Protein AF-A0A847M3T0-F1 (afdb_monomer_lite)

Foldseek 3Di:
DVVVVVVVVVVLVVPLPFAAFDFEQDPVRDTDGQAAFADQCVVVVVVSDDPFFDWDFDPSLVVVCVVCVVVVVSNCCRHGGGGIHTDYTDDD

Structure (mmCIF, N/CA/C/O backbone):
data_AF-A0A847M3T0-F1
#
_entry.id   AF-A0A847M3T0-F1
#
loop_
_atom_site.group_PDB
_atom_site.id
_atom_site.type_symbol
_atom_site.label_atom_id
_atom_site.label_alt_id
_atom_site.label_comp_id
_atom_site.label_asym_id
_atom_site.label_entity_id
_atom_site.label_seq_id
_atom_site.pdbx_PDB_ins_code
_atom_site.Cartn_x
_atom_site.Cartn_y
_atom_site.Cartn_z
_atom_site.occupancy
_atom_site.B_iso_or_equiv
_atom_site.auth_seq_id
_at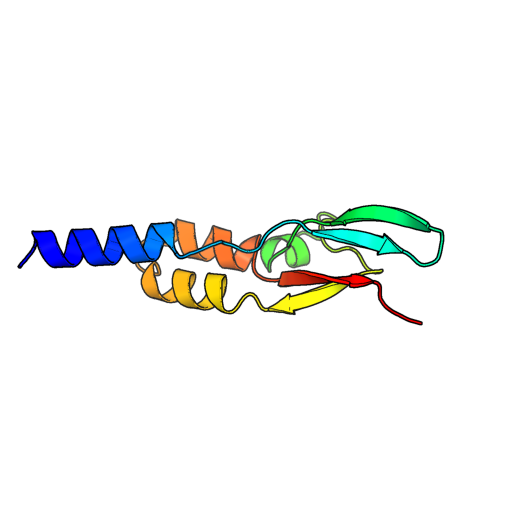om_site.auth_comp_id
_atom_site.auth_asym_id
_atom_site.auth_atom_id
_atom_site.pdbx_PDB_model_num
ATOM 1 N N . MET A 1 1 ? -10.948 -16.031 29.153 1.00 55.09 1 MET A N 1
ATOM 2 C CA . MET A 1 1 ? -11.616 -15.450 27.963 1.00 55.09 1 MET A CA 1
ATOM 3 C C . MET A 1 1 ? -10.909 -14.207 27.411 1.00 55.09 1 MET A C 1
ATOM 5 O O . MET A 1 1 ? -10.523 -14.245 26.255 1.00 55.09 1 MET A O 1
ATOM 9 N N . LYS A 1 2 ? -10.624 -13.159 28.205 1.00 66.56 2 LYS A N 1
ATOM 10 C CA . LYS A 1 2 ? -9.932 -11.933 27.724 1.00 66.56 2 LYS A CA 1
ATOM 11 C C . LYS A 1 2 ? -8.568 -12.188 27.045 1.00 66.56 2 LYS A C 1
ATOM 13 O O . LYS A 1 2 ? -8.253 -11.577 26.034 1.00 66.56 2 LYS A O 1
ATOM 18 N N . LYS A 1 3 ? -7.793 -13.147 27.570 1.00 74.06 3 LYS A N 1
ATOM 19 C CA . LYS A 1 3 ? -6.471 -13.528 27.036 1.00 74.06 3 LYS A CA 1
ATOM 20 C C . LYS A 1 3 ? -6.534 -14.188 25.649 1.00 74.06 3 LYS A C 1
ATOM 22 O O . LYS A 1 3 ? -5.606 -14.032 24.870 1.00 74.06 3 LYS A O 1
ATOM 27 N N . LEU A 1 4 ? -7.629 -14.886 25.336 1.00 80.88 4 LEU A N 1
ATOM 28 C CA . LEU A 1 4 ? -7.811 -15.555 24.044 1.00 80.88 4 LEU A CA 1
ATOM 29 C C . LEU A 1 4 ? -8.175 -14.547 22.944 1.00 80.88 4 LEU A C 1
ATOM 31 O O . LEU A 1 4 ? -7.646 -14.629 21.843 1.00 80.88 4 LEU A O 1
ATOM 35 N N . PHE A 1 5 ? -9.006 -13.551 23.269 1.00 79.12 5 PHE A N 1
ATOM 36 C CA . PHE A 1 5 ? -9.310 -12.437 22.363 1.00 79.12 5 PHE A CA 1
ATOM 37 C C . PHE A 1 5 ? -8.071 -11.601 22.032 1.00 79.12 5 PHE A C 1
ATOM 39 O O . PHE A 1 5 ? -7.846 -11.284 20.869 1.00 79.12 5 PHE A O 1
ATOM 46 N N . ALA A 1 6 ? -7.236 -11.298 23.032 1.00 80.31 6 ALA A N 1
ATOM 47 C CA . ALA A 1 6 ? -5.976 -10.589 22.808 1.00 80.31 6 ALA A CA 1
ATOM 48 C C . ALA A 1 6 ? -5.018 -11.387 21.905 1.00 80.31 6 ALA A C 1
ATOM 50 O O . ALA A 1 6 ? -4.386 -10.816 21.021 1.00 80.31 6 ALA A O 1
ATOM 51 N N . LEU A 1 7 ? -4.953 -12.711 22.086 1.00 80.06 7 LEU A N 1
ATOM 52 C CA . LEU A 1 7 ? -4.134 -13.593 21.256 1.00 80.06 7 LEU A CA 1
ATOM 53 C C . LEU A 1 7 ? -4.640 -13.651 19.805 1.00 80.06 7 LEU A C 1
ATOM 55 O O . LEU A 1 7 ? -3.841 -13.547 18.882 1.00 80.06 7 LEU A O 1
ATOM 59 N N . LEU A 1 8 ? -5.956 -13.750 19.594 1.00 77.06 8 LEU A N 1
ATOM 60 C CA . LEU A 1 8 ? -6.565 -13.716 18.258 1.00 77.06 8 LEU A CA 1
ATOM 61 C C . LEU A 1 8 ? -6.343 -12.372 17.551 1.00 77.06 8 LEU A C 1
ATOM 63 O O . LEU A 1 8 ? -6.021 -12.363 16.366 1.00 77.06 8 LEU A O 1
ATOM 67 N N . MET A 1 9 ? -6.450 -11.249 18.269 1.00 72.62 9 MET A N 1
ATOM 68 C CA . MET A 1 9 ? -6.121 -9.925 17.725 1.00 72.62 9 MET A CA 1
ATOM 69 C C . MET A 1 9 ? -4.645 -9.809 17.347 1.00 72.62 9 MET A C 1
ATOM 71 O O . MET A 1 9 ? -4.339 -9.285 16.281 1.00 72.62 9 MET A O 1
ATOM 75 N N . LEU A 1 10 ? -3.736 -10.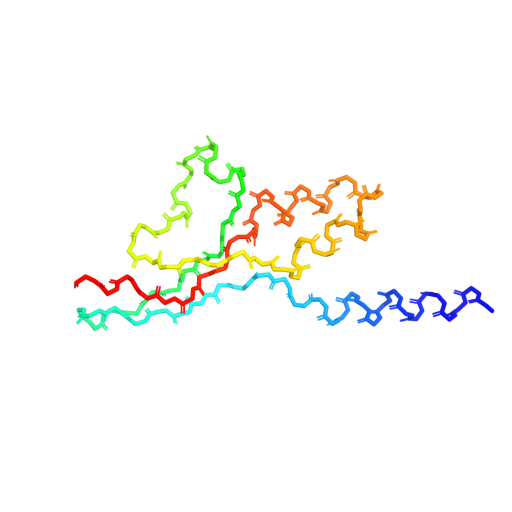322 18.181 1.00 76.62 10 LEU A N 1
ATOM 76 C CA . LEU A 1 10 ? -2.301 -10.312 17.899 1.00 76.62 10 LEU A CA 1
ATOM 77 C C . LEU A 1 10 ? -1.967 -11.154 16.660 1.00 76.62 10 LEU A C 1
ATOM 79 O O . LEU A 1 10 ? -1.201 -10.713 15.809 1.00 76.62 10 LEU A O 1
ATOM 83 N N . ILE A 1 11 ? -2.581 -12.334 16.524 1.00 73.19 11 ILE A N 1
ATOM 84 C CA . ILE A 1 11 ? -2.419 -13.206 15.352 1.00 73.19 11 ILE A CA 1
ATOM 85 C C . ILE A 1 11 ? -2.991 -12.541 14.094 1.00 73.19 11 ILE A C 1
ATOM 87 O O . ILE A 1 11 ? -2.349 -12.582 13.050 1.00 73.19 11 ILE A O 1
ATOM 91 N N . ALA A 1 12 ? -4.151 -11.882 14.183 1.00 67.56 12 ALA A N 1
ATOM 92 C CA . ALA A 1 12 ? -4.717 -11.121 13.069 1.00 67.56 12 ALA A CA 1
ATOM 93 C C . ALA A 1 12 ? -3.814 -9.946 12.652 1.00 67.56 12 ALA A C 1
ATOM 95 O O . ALA A 1 12 ? -3.633 -9.711 11.461 1.00 67.56 12 ALA A O 1
ATOM 96 N N . PHE A 1 13 ? -3.194 -9.257 13.616 1.00 67.12 13 PHE A N 1
ATOM 97 C CA . PHE A 1 13 ? -2.218 -8.194 13.358 1.00 67.12 13 PHE A CA 1
ATOM 98 C C . PHE A 1 13 ? -0.946 -8.719 12.682 1.00 67.12 13 PHE A C 1
ATOM 100 O O . PHE A 1 13 ? -0.441 -8.095 11.758 1.00 67.12 13 PHE A O 1
ATOM 107 N N . LEU A 1 14 ? -0.442 -9.875 13.122 1.00 64.06 14 LEU A N 1
ATOM 108 C CA . LEU A 1 14 ? 0.747 -10.518 12.551 1.00 64.06 14 LEU A CA 1
ATOM 109 C C . LEU A 1 14 ? 0.483 -11.112 11.158 1.00 64.06 14 LEU A C 1
ATOM 111 O O . LEU A 1 14 ? 1.389 -11.158 10.330 1.00 64.06 14 LEU A O 1
ATOM 115 N N . ALA A 1 15 ? -0.744 -11.567 10.893 1.00 60.41 15 ALA A N 1
ATOM 116 C CA . ALA A 1 15 ? -1.148 -12.136 9.607 1.00 60.41 15 ALA A CA 1
ATOM 117 C C . ALA A 1 15 ? -1.542 -11.071 8.565 1.00 60.41 15 ALA A C 1
ATOM 119 O O . ALA A 1 15 ? -1.571 -11.360 7.364 1.00 60.41 15 ALA A O 1
ATOM 120 N N . ALA A 1 16 ? -1.839 -9.842 8.995 1.00 61.88 16 ALA A N 1
ATOM 121 C CA . ALA A 1 16 ? -2.143 -8.732 8.106 1.00 61.88 16 ALA A CA 1
ATOM 122 C C . ALA A 1 16 ? -0.858 -8.153 7.494 1.00 61.88 16 ALA A C 1
ATOM 124 O O . ALA A 1 16 ? -0.328 -7.137 7.930 1.00 61.88 16 ALA A O 1
ATOM 125 N N . SER A 1 17 ? -0.353 -8.795 6.442 1.00 61.22 17 SER A N 1
ATOM 126 C CA . SER A 1 17 ? 0.552 -8.110 5.519 1.00 61.22 17 SER A CA 1
ATOM 127 C C . SER A 1 17 ? -0.245 -7.024 4.794 1.00 61.22 17 SER A C 1
ATOM 129 O O . SER A 1 17 ? -1.066 -7.360 3.936 1.00 61.22 17 SER A O 1
ATOM 131 N N . CYS A 1 18 ? -0.019 -5.757 5.151 1.00 73.25 18 CYS A N 1
ATOM 132 C CA . CYS A 1 18 ? -0.539 -4.587 4.433 1.00 73.25 18 CYS A CA 1
ATOM 133 C C . CYS A 1 18 ? -0.069 -4.592 2.969 1.00 73.25 18 CYS A C 1
ATOM 135 O O . CYS A 1 18 ? 0.901 -5.293 2.661 1.00 73.25 18 CYS A O 1
ATOM 137 N N . ALA A 1 19 ? -0.701 -3.811 2.084 1.00 80.88 19 ALA A N 1
ATOM 138 C CA . ALA A 1 19 ? -0.218 -3.656 0.711 1.00 80.88 19 ALA A CA 1
ATOM 139 C C . ALA A 1 19 ? 1.268 -3.289 0.696 1.00 80.88 19 ALA A C 1
ATOM 141 O O . ALA A 1 19 ? 1.721 -2.414 1.445 1.00 80.88 19 ALA A O 1
ATOM 142 N N . GLN A 1 20 ? 2.029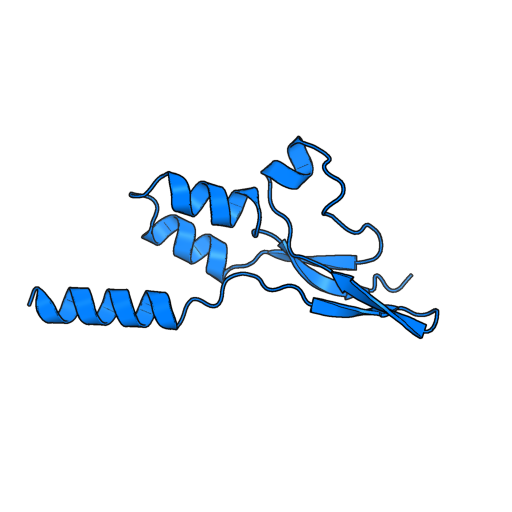 -3.978 -0.152 1.00 85.44 20 GLN A N 1
ATOM 143 C CA . GLN A 1 20 ? 3.478 -3.834 -0.191 1.00 85.44 20 GLN A CA 1
ATOM 144 C C . GLN A 1 20 ? 3.943 -3.210 -1.506 1.00 85.44 20 GLN A C 1
ATOM 146 O O . GLN A 1 20 ? 3.327 -3.414 -2.555 1.00 85.44 20 GLN A O 1
ATOM 151 N N . PRO A 1 21 ? 5.054 -2.453 -1.484 1.00 89.94 21 PRO A N 1
ATOM 152 C CA . PRO A 1 21 ? 5.739 -2.080 -2.708 1.00 89.94 21 PRO A CA 1
ATOM 153 C C . PRO A 1 21 ? 6.169 -3.327 -3.480 1.00 89.94 21 PRO A C 1
ATOM 155 O O . PRO A 1 21 ? 6.618 -4.308 -2.885 1.00 89.94 21 PRO A O 1
ATOM 158 N N . LYS A 1 22 ? 6.093 -3.270 -4.809 1.00 91.69 22 LYS A N 1
ATOM 159 C CA . LYS A 1 22 ? 6.498 -4.372 -5.684 1.00 91.69 22 LYS A CA 1
ATOM 160 C C . LYS A 1 22 ? 7.550 -3.904 -6.674 1.00 91.69 22 LYS A C 1
ATOM 162 O O . LYS A 1 22 ? 7.396 -2.861 -7.306 1.00 91.69 22 LYS A O 1
ATOM 167 N N . SER A 1 23 ? 8.611 -4.688 -6.832 1.00 93.81 23 SER A N 1
ATOM 168 C CA . SER A 1 23 ? 9.570 -4.493 -7.918 1.00 93.81 23 SER A CA 1
ATOM 169 C C . SER A 1 23 ? 8.967 -5.020 -9.218 1.00 93.81 23 SER A C 1
ATOM 171 O O . SER A 1 23 ? 8.635 -6.201 -9.324 1.00 93.81 23 SER A O 1
ATOM 173 N N . ILE A 1 24 ? 8.793 -4.129 -10.190 1.00 92.44 24 ILE A N 1
ATOM 174 C CA . ILE A 1 24 ? 8.199 -4.422 -11.494 1.00 92.44 24 ILE A CA 1
ATOM 175 C C . ILE A 1 24 ? 9.269 -4.260 -12.567 1.00 92.44 24 ILE A C 1
ATOM 177 O O . ILE A 1 24 ? 9.951 -3.237 -12.614 1.00 92.44 24 ILE A O 1
ATOM 181 N N . VAL A 1 25 ? 9.391 -5.275 -13.424 1.00 91.88 25 VAL A N 1
ATOM 182 C CA . VAL A 1 25 ? 10.215 -5.242 -14.636 1.00 91.88 25 VAL A CA 1
ATOM 183 C C . VAL A 1 25 ? 9.347 -4.743 -15.790 1.00 91.88 25 VAL A C 1
ATOM 185 O O . VAL A 1 25 ? 8.289 -5.315 -16.058 1.00 91.88 25 VAL A O 1
ATOM 188 N N . PHE A 1 26 ? 9.768 -3.672 -16.453 1.00 88.56 26 PHE A N 1
ATOM 189 C CA . PHE A 1 26 ? 9.085 -3.082 -17.604 1.00 88.56 26 PHE A CA 1
ATOM 190 C C . PHE A 1 26 ? 9.639 -3.638 -18.923 1.00 88.56 26 PHE A C 1
ATOM 192 O O . PHE A 1 26 ? 10.713 -4.238 -18.965 1.00 88.56 26 PHE A O 1
ATOM 199 N N . LYS A 1 27 ? 8.910 -3.422 -20.028 1.00 86.00 27 LYS A N 1
ATOM 200 C CA . LYS A 1 27 ? 9.292 -3.917 -21.366 1.00 86.00 27 LYS A CA 1
ATOM 201 C C . LYS A 1 27 ? 10.633 -3.372 -21.870 1.00 86.00 27 LYS A C 1
ATOM 203 O O . LYS A 1 27 ? 11.292 -4.032 -22.662 1.00 86.00 27 LYS A O 1
ATOM 208 N N . ASP A 1 28 ? 11.035 -2.189 -21.413 1.00 87.50 28 ASP A N 1
ATOM 209 C CA . ASP A 1 28 ? 12.336 -1.580 -21.717 1.00 87.50 28 ASP A CA 1
ATOM 210 C C . ASP A 1 28 ? 13.496 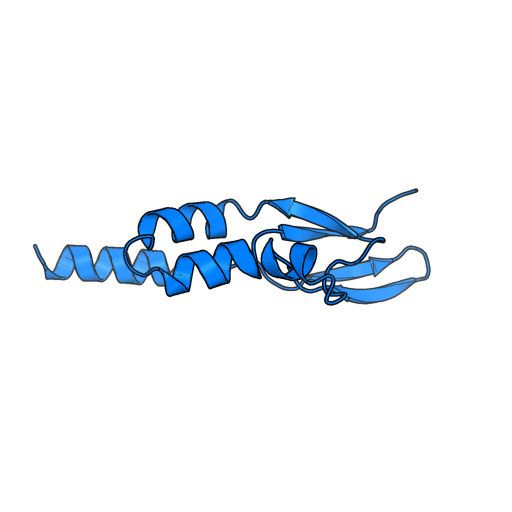-2.186 -20.901 1.00 87.50 28 ASP A C 1
ATOM 212 O O . ASP A 1 28 ? 14.633 -1.730 -21.004 1.00 87.50 28 ASP A O 1
ATOM 216 N N . GLY A 1 29 ? 13.220 -3.210 -20.087 1.00 87.19 29 GLY A N 1
ATOM 217 C CA . GLY A 1 29 ? 14.189 -3.862 -19.212 1.00 87.19 29 GLY A CA 1
ATOM 218 C C . GLY A 1 29 ? 14.448 -3.108 -17.908 1.00 87.19 29 GLY A C 1
ATOM 219 O O . GLY A 1 29 ? 15.227 -3.586 -17.083 1.00 87.19 29 GLY A O 1
ATOM 220 N N . THR A 1 30 ? 13.805 -1.957 -17.681 1.00 90.94 30 THR A N 1
ATOM 221 C CA . THR A 1 30 ? 13.956 -1.228 -16.419 1.00 90.94 30 THR A CA 1
ATOM 222 C C . THR A 1 30 ? 13.233 -1.947 -15.287 1.00 90.94 30 THR A C 1
ATOM 224 O O . THR A 1 30 ? 12.175 -2.547 -15.473 1.00 90.94 30 THR A O 1
ATOM 227 N N . VAL A 1 31 ? 13.803 -1.877 -14.085 1.00 92.75 31 VAL A N 1
ATOM 228 C CA . VAL A 1 31 ? 13.178 -2.383 -12.862 1.00 92.75 31 VAL A CA 1
ATOM 229 C C . VAL A 1 31 ? 12.886 -1.199 -11.962 1.00 92.75 31 VAL A C 1
ATOM 231 O O . VAL A 1 31 ? 13.795 -0.436 -11.637 1.00 92.75 31 VAL A O 1
ATOM 234 N N . GLN A 1 32 ? 11.631 -1.036 -11.548 1.00 92.44 32 GLN A N 1
ATOM 235 C CA . GLN A 1 32 ? 11.262 0.001 -10.585 1.00 92.44 32 GLN A CA 1
ATOM 236 C C . GLN A 1 32 ? 10.490 -0.605 -9.424 1.00 92.44 32 GLN A C 1
ATOM 238 O O . GLN A 1 32 ? 9.611 -1.447 -9.611 1.00 92.44 32 GLN A O 1
ATOM 243 N N . THR A 1 33 ? 10.808 -0.150 -8.216 1.00 94.00 33 THR A N 1
ATOM 244 C CA . THR A 1 33 ? 10.012 -0.446 -7.027 1.00 94.00 33 THR A CA 1
ATOM 245 C C . THR A 1 33 ? 8.848 0.522 -6.982 1.00 94.00 33 THR A C 1
ATOM 247 O O . THR A 1 33 ? 9.021 1.720 -6.765 1.00 94.00 33 THR A O 1
ATOM 250 N N . VAL A 1 34 ? 7.657 -0.011 -7.208 1.00 93.56 34 VAL A N 1
ATOM 251 C CA . VAL A 1 34 ? 6.425 0.762 -7.273 1.00 93.56 34 VAL A CA 1
ATOM 252 C C . VAL A 1 34 ? 5.723 0.631 -5.924 1.00 93.56 34 VAL A C 1
ATOM 254 O O . VAL A 1 34 ? 5.489 -0.498 -5.490 1.00 93.56 34 VAL A O 1
ATOM 257 N N . PRO A 1 35 ? 5.425 1.737 -5.220 1.00 93.88 35 PRO A N 1
ATOM 258 C CA . PRO A 1 35 ? 4.692 1.675 -3.965 1.00 93.88 35 PRO A CA 1
ATOM 259 C C . PRO A 1 35 ? 3.192 1.438 -4.212 1.00 93.88 35 PRO A C 1
ATOM 261 O O . PRO A 1 35 ? 2.683 1.767 -5.292 1.00 93.88 35 PRO A O 1
ATOM 264 N N . PRO A 1 36 ? 2.463 0.915 -3.213 1.00 94.50 36 PRO A N 1
ATOM 265 C CA . PRO A 1 36 ? 1.017 1.040 -3.189 1.00 94.50 36 PRO A CA 1
ATOM 266 C C . PRO A 1 36 ? 0.617 2.514 -3.046 1.00 94.50 36 PRO A C 1
ATOM 268 O O . PRO A 1 36 ? 1.421 3.363 -2.640 1.00 94.50 36 PRO A O 1
ATOM 271 N N . TYR A 1 37 ? -0.628 2.812 -3.393 1.00 94.94 37 TYR A N 1
ATOM 272 C CA . TYR A 1 37 ? -1.221 4.132 -3.192 1.00 94.94 37 TYR A CA 1
ATOM 273 C C . TYR A 1 37 ? -2.660 3.988 -2.695 1.00 94.94 37 TYR A C 1
ATOM 275 O O . TYR A 1 37 ? -3.252 2.915 -2.791 1.00 94.94 37 TYR A O 1
ATOM 283 N N . GLY A 1 38 ? -3.241 5.059 -2.164 1.00 95.12 38 GLY A N 1
ATOM 284 C CA . GLY A 1 38 ? -4.625 5.077 -1.706 1.00 95.12 38 GLY A CA 1
ATOM 285 C C . GLY A 1 38 ? -5.382 6.332 -2.116 1.00 95.12 38 GLY A C 1
ATOM 286 O O . GLY A 1 38 ? -4.916 7.144 -2.920 1.00 95.12 38 GLY A O 1
ATOM 287 N N . ILE A 1 39 ? -6.595 6.468 -1.577 1.00 95.19 39 ILE A N 1
ATOM 288 C CA . ILE A 1 39 ? -7.559 7.505 -1.974 1.00 95.19 39 ILE A CA 1
ATOM 289 C C . ILE A 1 39 ? -6.972 8.909 -1.792 1.00 95.19 39 ILE A C 1
ATOM 291 O O . ILE A 1 39 ? -7.174 9.783 -2.630 1.00 95.19 39 ILE A O 1
ATOM 295 N N . ILE A 1 40 ? -6.219 9.130 -0.714 1.00 94.38 40 ILE A N 1
ATOM 296 C CA . ILE A 1 40 ? -5.627 10.435 -0.409 1.00 94.38 40 ILE A CA 1
ATOM 297 C C . ILE A 1 40 ? -4.527 10.773 -1.415 1.00 94.38 40 ILE A C 1
ATOM 299 O O . ILE A 1 40 ? -4.479 11.908 -1.881 1.00 94.38 40 ILE A O 1
ATOM 303 N N . ASN A 1 41 ? -3.690 9.806 -1.804 1.00 93.56 41 ASN A N 1
ATOM 304 C CA . ASN A 1 41 ? -2.676 10.033 -2.838 1.00 93.56 41 ASN A CA 1
ATOM 305 C C . ASN A 1 41 ? -3.314 10.481 -4.160 1.00 93.56 41 ASN A C 1
ATOM 307 O O . ASN A 1 41 ? -2.828 11.402 -4.817 1.00 93.56 41 ASN A O 1
ATOM 311 N N . GLU A 1 42 ? -4.436 9.857 -4.529 1.00 89.94 42 GLU A N 1
ATOM 312 C CA . GLU A 1 42 ? -5.174 10.193 -5.748 1.00 89.94 42 GLU A CA 1
ATOM 313 C C . GLU A 1 42 ? -5.863 11.564 -5.652 1.00 89.94 42 GLU A C 1
ATOM 315 O O . GLU A 1 42 ? -5.784 12.356 -6.591 1.00 89.94 42 GLU A O 1
ATOM 320 N N . LEU A 1 43 ? -6.458 11.893 -4.501 1.00 91.81 43 LEU A N 1
ATOM 321 C CA . LEU A 1 43 ? -7.072 13.202 -4.246 1.00 91.81 43 LEU A CA 1
ATOM 322 C C . LEU A 1 43 ? -6.051 14.347 -4.259 1.00 91.81 43 LEU A C 1
ATOM 324 O O . LEU A 1 43 ? -6.320 15.404 -4.828 1.00 91.81 43 LEU A O 1
ATOM 328 N N . LEU A 1 44 ? -4.887 14.142 -3.638 1.00 91.56 44 LEU A N 1
ATOM 329 C CA . LEU A 1 44 ? -3.828 15.150 -3.538 1.00 91.56 44 LEU A CA 1
ATOM 330 C C . LEU A 1 44 ? -2.929 15.209 -4.778 1.00 91.56 44 LEU A C 1
ATOM 332 O O . LEU A 1 44 ? -2.126 16.133 -4.892 1.00 91.56 44 LEU A O 1
ATOM 336 N N . LYS A 1 45 ? -3.066 14.252 -5.706 1.00 86.12 45 LYS A N 1
ATOM 337 C CA . LYS A 1 45 ? -2.230 14.122 -6.910 1.00 86.12 45 LYS A CA 1
ATOM 338 C C . LYS A 1 45 ? -0.732 14.171 -6.590 1.00 86.12 45 LYS A C 1
ATOM 340 O O . LYS A 1 45 ? 0.044 14.816 -7.289 1.00 86.12 45 LYS A O 1
ATOM 345 N N . ASP A 1 46 ? -0.317 13.470 -5.541 1.00 87.31 46 ASP A N 1
ATOM 346 C CA . ASP A 1 46 ? 1.061 13.512 -5.030 1.00 87.31 46 ASP A CA 1
ATOM 347 C C . ASP A 1 46 ? 2.073 12.676 -5.843 1.00 87.31 46 ASP A C 1
ATOM 349 O O . ASP A 1 46 ? 3.230 12.531 -5.450 1.00 87.31 46 ASP A O 1
ATOM 353 N N . GLY A 1 47 ? 1.644 12.118 -6.980 1.00 83.75 47 GLY A N 1
ATOM 354 C CA . GLY A 1 47 ? 2.496 11.368 -7.903 1.00 83.75 47 GLY A CA 1
ATOM 355 C C . GLY A 1 47 ? 2.822 9.935 -7.470 1.00 83.75 47 GLY A C 1
ATOM 356 O O . GLY A 1 47 ? 3.642 9.288 -8.118 1.00 83.75 47 GLY A O 1
ATOM 357 N N . LYS A 1 48 ? 2.196 9.400 -6.410 1.00 86.56 48 LYS A N 1
ATOM 358 C CA . LYS A 1 48 ? 2.442 8.016 -5.950 1.00 86.56 48 LYS A CA 1
ATOM 359 C C . LYS A 1 48 ? 1.921 6.934 -6.902 1.00 86.56 48 LYS A C 1
ATOM 361 O O . LYS A 1 48 ? 2.480 5.839 -6.939 1.00 86.56 48 LYS A O 1
ATOM 366 N N . LYS A 1 49 ? 0.857 7.222 -7.656 1.00 91.44 49 LYS A N 1
ATOM 367 C CA . LYS A 1 49 ? 0.282 6.309 -8.654 1.00 91.44 49 LYS A CA 1
ATOM 368 C C . LYS A 1 49 ? 1.143 6.309 -9.916 1.00 91.44 49 LYS A C 1
ATOM 370 O O . LYS A 1 49 ? 1.325 7.349 -10.541 1.00 91.44 49 LYS A O 1
ATOM 375 N N . ASN A 1 50 ? 1.635 5.140 -10.316 1.00 91.00 50 ASN A N 1
ATOM 376 C CA . ASN A 1 50 ? 2.401 4.977 -11.549 1.00 91.00 50 ASN A CA 1
ATOM 377 C C . ASN A 1 50 ? 1.469 4.605 -12.714 1.00 91.00 50 ASN A C 1
ATOM 379 O O . ASN A 1 50 ? 0.892 3.523 -12.738 1.00 91.00 50 ASN A O 1
ATOM 383 N N . GLU A 1 51 ? 1.347 5.481 -13.713 1.00 91.44 51 GLU A N 1
ATOM 384 C CA . GLU A 1 51 ? 0.445 5.286 -14.860 1.00 91.44 51 GLU A CA 1
ATOM 385 C C . GLU A 1 51 ? 0.826 4.121 -15.782 1.00 91.44 51 GLU A C 1
ATOM 387 O O . GLU A 1 51 ? 0.024 3.731 -16.626 1.00 91.44 51 GLU A O 1
ATOM 392 N N . LYS A 1 52 ? 2.032 3.559 -15.642 1.00 91.94 52 LYS A N 1
ATOM 393 C CA . LYS A 1 52 ? 2.510 2.407 -16.425 1.00 91.94 52 LYS A CA 1
ATOM 394 C C . LYS A 1 52 ? 2.283 1.067 -15.717 1.00 91.94 52 LYS A C 1
ATOM 396 O O . LYS A 1 52 ? 2.753 0.038 -16.201 1.00 91.9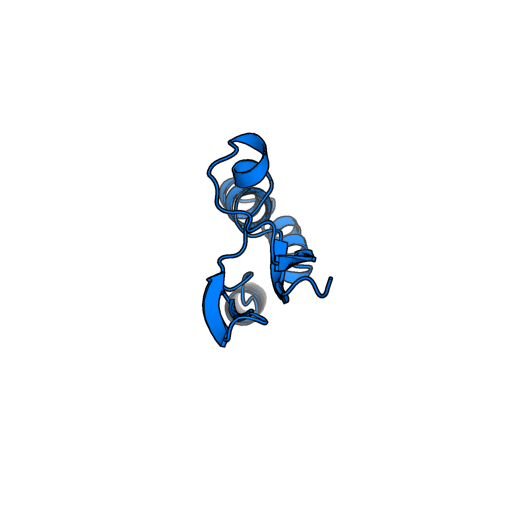4 52 LYS A O 1
ATOM 401 N N . VAL A 1 53 ? 1.610 1.070 -14.567 1.00 93.81 53 VAL A N 1
ATOM 402 C CA . VAL A 1 53 ? 1.457 -0.090 -13.682 1.00 93.81 53 VAL A CA 1
ATOM 403 C C . VAL A 1 53 ? -0.018 -0.414 -13.486 1.00 93.81 53 VAL A C 1
ATOM 405 O O . VAL A 1 53 ? -0.852 0.468 -13.294 1.00 93.81 53 VAL A O 1
ATOM 408 N N . LEU A 1 54 ? -0.337 -1.705 -13.527 1.00 94.38 54 LEU A N 1
ATOM 409 C CA . LEU A 1 54 ? -1.627 -2.239 -13.118 1.00 94.38 54 LEU A CA 1
ATOM 410 C C . LEU A 1 54 ? -1.664 -2.367 -11.597 1.00 94.38 54 LEU A C 1
ATOM 412 O O . LEU A 1 54 ? -0.721 -2.870 -10.980 1.00 94.38 54 LEU A O 1
ATOM 416 N N . TYR A 1 55 ? -2.788 -1.966 -11.012 1.00 94.56 55 TYR A N 1
ATOM 417 C CA . TYR A 1 55 ? -3.039 -2.051 -9.580 1.00 94.56 55 TYR A CA 1
ATOM 418 C C . TYR A 1 55 ? -4.300 -2.864 -9.291 1.00 94.56 55 TYR A C 1
ATOM 420 O O . TYR A 1 55 ? -5.259 -2.832 -10.064 1.00 94.56 55 TYR A O 1
ATOM 428 N N . GLN A 1 56 ? -4.312 -3.552 -8.152 1.00 95.00 56 GLN A N 1
ATOM 429 C CA . GLN A 1 56 ? -5.475 -4.263 -7.619 1.00 95.00 56 GLN A CA 1
ATOM 430 C C . GLN A 1 56 ? -5.885 -3.688 -6.262 1.00 95.00 56 GLN A C 1
ATOM 432 O O . GLN A 1 56 ? -5.048 -3.166 -5.530 1.00 95.00 56 GLN A O 1
ATOM 437 N N . LEU A 1 57 ? -7.161 -3.812 -5.897 1.00 94.56 57 LEU A N 1
ATOM 438 C CA . LEU A 1 57 ? -7.608 -3.467 -4.546 1.00 94.56 57 LEU A CA 1
ATOM 439 C C . LEU A 1 57 ? -7.028 -4.446 -3.518 1.00 94.56 57 LEU A C 1
ATOM 441 O O . LEU A 1 57 ? -7.157 -5.665 -3.659 1.00 94.56 57 LEU A O 1
ATOM 445 N N . SER A 1 58 ? -6.453 -3.909 -2.447 1.00 93.12 58 SER A N 1
ATOM 446 C CA . SER A 1 58 ? -5.979 -4.682 -1.304 1.00 93.12 58 SER A CA 1
ATOM 447 C C . SER A 1 58 ? -7.163 -5.107 -0.434 1.00 93.12 58 SER A C 1
ATOM 449 O O . SER A 1 58 ? -7.603 -4.397 0.471 1.00 93.12 58 SER A O 1
ATOM 451 N N . VAL A 1 59 ? -7.693 -6.309 -0.688 1.00 90.44 59 VAL A N 1
ATOM 452 C CA . VAL A 1 59 ? -8.775 -6.906 0.124 1.00 90.44 59 VAL A CA 1
ATOM 453 C C . VAL A 1 59 ? -8.374 -6.998 1.600 1.00 90.44 59 VAL A C 1
ATOM 455 O O . VAL A 1 59 ? -9.217 -6.853 2.487 1.00 90.44 59 VAL A O 1
ATOM 458 N N . LYS A 1 60 ? -7.081 -7.196 1.873 1.00 85.75 60 LYS A N 1
ATOM 459 C CA . LYS A 1 60 ? -6.528 -7.263 3.228 1.00 85.75 60 LYS A CA 1
ATOM 460 C C . LYS A 1 60 ? -6.631 -5.918 3.942 1.00 85.75 60 LYS A C 1
ATOM 462 O O . LYS A 1 60 ? -7.161 -5.881 5.049 1.00 85.75 60 LYS A O 1
ATOM 467 N N . ASP A 1 61 ? -6.209 -4.830 3.297 1.00 90.12 61 ASP A N 1
ATOM 468 C CA . ASP A 1 61 ? -6.282 -3.486 3.883 1.00 90.12 61 ASP A CA 1
ATOM 469 C C . ASP A 1 61 ? -7.729 -3.021 4.051 1.00 90.12 61 ASP A C 1
ATOM 471 O O . ASP A 1 61 ? -8.068 -2.432 5.077 1.00 90.12 61 ASP A O 1
ATOM 475 N N . ILE A 1 62 ? -8.615 -3.370 3.110 1.00 91.50 62 ILE A N 1
ATOM 476 C CA . ILE A 1 62 ? -10.059 -3.137 3.251 1.00 91.50 62 ILE A CA 1
ATOM 477 C C . ILE A 1 62 ? -10.598 -3.883 4.475 1.00 91.50 62 ILE A C 1
ATOM 479 O O . ILE A 1 62 ? -11.218 -3.274 5.346 1.00 91.50 62 ILE A O 1
ATOM 483 N N . THR A 1 63 ? -10.323 -5.182 4.591 1.00 88.94 63 THR A N 1
ATOM 484 C CA . THR A 1 63 ? -10.810 -6.003 5.712 1.00 88.94 63 THR A CA 1
ATOM 485 C C . THR A 1 63 ? -10.286 -5.481 7.050 1.00 88.94 63 THR A C 1
ATOM 487 O O . THR A 1 63 ? -11.050 -5.326 8.005 1.00 88.94 63 THR A O 1
ATOM 490 N N . LEU A 1 64 ? -8.996 -5.146 7.119 1.00 86.62 64 LEU A N 1
ATOM 491 C CA . LEU A 1 64 ? -8.375 -4.629 8.333 1.00 86.62 64 LEU A CA 1
ATOM 492 C C . LEU A 1 64 ? -8.914 -3.240 8.705 1.00 86.62 64 LEU A C 1
ATOM 494 O O . LEU A 1 64 ? -9.132 -2.977 9.886 1.00 86.62 64 LEU A O 1
ATOM 498 N N . SER A 1 65 ? -9.204 -2.381 7.723 1.00 89.88 65 SER A N 1
ATOM 499 C CA . SER A 1 65 ? -9.824 -1.073 7.967 1.00 89.88 65 SER A CA 1
ATOM 500 C C . SER A 1 65 ? -11.206 -1.189 8.625 1.00 89.88 65 SER A C 1
ATOM 502 O O . SER A 1 65 ? -11.549 -0.379 9.480 1.00 89.88 65 SER A O 1
ATOM 504 N N . VAL A 1 66 ? -11.981 -2.229 8.298 1.00 89.31 66 VAL A N 1
ATOM 505 C CA . VAL A 1 66 ? -13.294 -2.476 8.915 1.00 89.31 66 VAL A CA 1
ATOM 506 C C . VAL A 1 66 ? -13.133 -2.981 10.347 1.00 89.31 66 VAL A C 1
ATOM 508 O O . VAL A 1 66 ? -13.777 -2.460 11.259 1.00 89.31 66 VAL A O 1
ATOM 511 N N . ILE A 1 67 ? -12.237 -3.950 10.569 1.00 86.19 67 ILE A N 1
ATOM 512 C CA . ILE A 1 67 ? -11.954 -4.503 11.905 1.00 86.19 67 ILE A CA 1
ATOM 513 C C . ILE A 1 67 ? -11.436 -3.410 12.852 1.00 86.19 67 ILE A C 1
ATOM 515 O O . ILE A 1 67 ? -11.844 -3.343 14.010 1.00 86.19 67 ILE A O 1
ATOM 519 N N . LEU A 1 68 ? -10.560 -2.536 12.353 1.00 85.31 68 LEU A N 1
ATOM 520 C CA . LEU A 1 68 ? -9.936 -1.445 13.105 1.00 85.31 68 LEU A CA 1
ATOM 521 C C . LEU A 1 68 ? -10.650 -0.099 12.911 1.00 85.31 68 LEU A C 1
ATOM 523 O O . LEU A 1 68 ? -10.078 0.955 13.188 1.00 85.31 68 LEU A O 1
ATOM 527 N N . SER A 1 69 ? -11.914 -0.117 12.486 1.00 87.06 69 SER A N 1
ATOM 528 C CA . SER A 1 69 ? -12.717 1.096 12.267 1.00 87.06 69 SER A CA 1
ATOM 529 C C . SER A 1 69 ? -12.893 1.947 13.529 1.00 87.06 69 SER A C 1
ATOM 531 O O . SER A 1 69 ? -13.011 3.166 13.437 1.00 87.06 69 SER A O 1
ATOM 533 N N . ALA A 1 70 ? -12.817 1.330 14.714 1.00 85.12 70 ALA A N 1
ATOM 534 C CA . ALA A 1 70 ? -12.807 2.040 15.994 1.00 85.12 70 ALA A CA 1
ATOM 535 C C . ALA A 1 70 ? -11.587 2.969 16.151 1.00 85.12 70 ALA A C 1
ATOM 537 O O . ALA A 1 70 ? -11.668 4.006 16.806 1.00 85.12 70 ALA A O 1
ATOM 538 N N . THR A 1 71 ? -10.454 2.622 15.536 1.00 82.00 71 THR A N 1
ATOM 539 C CA . THR A 1 71 ? -9.244 3.446 15.523 1.00 82.00 71 THR A CA 1
ATOM 540 C C . THR A 1 71 ? -9.211 4.253 14.234 1.00 82.00 71 THR A C 1
ATOM 542 O O . THR A 1 71 ? -8.499 3.872 13.321 1.00 82.00 71 THR A O 1
ATOM 545 N N . ILE A 1 72 ? -9.971 5.354 14.147 1.00 85.12 72 ILE A N 1
ATOM 546 C CA . ILE A 1 72 ? -10.152 6.211 12.944 1.00 85.12 72 ILE A CA 1
ATOM 547 C C . ILE A 1 72 ? -8.863 6.413 12.117 1.00 85.12 72 ILE A C 1
ATOM 549 O O . ILE A 1 72 ? -8.899 6.423 10.889 1.00 85.12 72 ILE A O 1
ATOM 553 N N . ILE A 1 73 ? -7.713 6.536 12.783 1.00 88.06 73 ILE A N 1
ATOM 554 C CA . ILE A 1 73 ? -6.394 6.719 12.161 1.00 88.06 73 ILE A CA 1
ATOM 555 C C . ILE A 1 73 ? -6.002 5.539 11.255 1.00 88.06 73 ILE A C 1
ATOM 557 O O . ILE A 1 73 ? -5.497 5.752 10.155 1.00 88.06 73 ILE A O 1
ATOM 561 N N . VAL A 1 74 ? -6.229 4.297 11.685 1.00 87.69 74 VAL A N 1
ATOM 562 C CA . VAL A 1 74 ? -5.773 3.106 10.952 1.00 87.69 74 VAL A CA 1
ATOM 563 C C . VAL A 1 74 ? -6.500 2.944 9.607 1.00 87.69 74 VAL A C 1
ATOM 565 O O . VAL A 1 74 ? -5.809 2.821 8.598 1.00 87.69 74 VAL A O 1
ATOM 568 N N . PRO A 1 75 ? -7.843 3.032 9.516 1.00 89.38 75 PRO A N 1
ATOM 569 C CA . PRO A 1 75 ? -8.555 3.053 8.240 1.00 89.38 75 PRO A CA 1
ATOM 570 C C . PRO A 1 75 ? -8.089 4.166 7.303 1.00 89.38 75 PRO A C 1
ATOM 572 O O . PRO A 1 75 ? -7.953 3.923 6.107 1.00 89.38 75 PRO A O 1
ATOM 575 N N . ILE A 1 76 ? -7.802 5.365 7.827 1.00 92.88 76 ILE A N 1
ATOM 576 C CA . ILE A 1 76 ? -7.286 6.474 7.013 1.00 92.88 76 ILE A CA 1
ATOM 577 C C . ILE A 1 76 ? -5.930 6.110 6.411 1.00 92.88 76 ILE A C 1
ATOM 579 O O . ILE A 1 76 ? -5.700 6.381 5.238 1.00 92.88 76 ILE A O 1
ATOM 583 N N . ILE A 1 77 ? -5.040 5.472 7.170 1.00 90.69 77 ILE A N 1
ATOM 584 C CA . ILE A 1 77 ? -3.742 5.042 6.639 1.00 90.69 77 ILE A CA 1
ATOM 585 C C . ILE A 1 77 ? -3.931 3.954 5.577 1.00 90.69 77 ILE A C 1
ATOM 587 O O . ILE A 1 77 ? -3.429 4.082 4.461 1.00 90.69 77 ILE A O 1
ATOM 591 N N . LEU A 1 78 ? -4.688 2.907 5.903 1.00 91.75 78 LEU A N 1
ATOM 592 C CA . LEU A 1 78 ? -4.869 1.744 5.034 1.00 91.75 78 LEU A CA 1
ATOM 593 C C . LEU A 1 78 ? -5.581 2.107 3.724 1.00 91.75 78 LEU A C 1
ATOM 595 O O . LEU A 1 78 ? -5.077 1.813 2.646 1.00 91.75 78 LEU A O 1
ATOM 599 N N . LEU A 1 79 ? -6.717 2.801 3.797 1.00 94.00 79 LEU A N 1
ATOM 600 C CA . LEU A 1 79 ? -7.509 3.162 2.617 1.00 94.00 79 LEU A CA 1
ATOM 601 C C . LEU A 1 79 ? -6.987 4.431 1.930 1.00 94.00 79 LEU A C 1
ATOM 603 O O . LEU A 1 79 ? -7.072 4.580 0.711 1.00 94.00 79 LEU A O 1
ATOM 607 N N . GLY A 1 80 ? -6.453 5.370 2.708 1.00 92.75 80 GLY A N 1
ATOM 608 C CA . GLY A 1 80 ? -5.962 6.643 2.194 1.00 92.75 80 GLY A CA 1
ATOM 609 C C . GLY A 1 80 ? -4.615 6.528 1.495 1.00 92.75 80 GLY A C 1
ATOM 610 O O . GLY A 1 80 ? -4.413 7.242 0.517 1.00 92.75 80 GLY A O 1
ATOM 611 N N . TYR A 1 81 ? -3.738 5.615 1.927 1.00 92.00 81 TYR A N 1
ATOM 612 C CA . TYR A 1 81 ? -2.379 5.511 1.385 1.00 92.00 81 TYR A CA 1
ATOM 613 C C . TYR A 1 81 ? -2.004 4.146 0.794 1.00 92.00 81 TYR A C 1
ATOM 615 O O . TYR A 1 81 ? -1.093 4.097 -0.026 1.00 92.00 81 TYR A O 1
ATOM 623 N N . ASN A 1 82 ? -2.694 3.057 1.151 1.00 92.44 82 ASN A N 1
ATOM 624 C CA . ASN A 1 82 ? -2.263 1.692 0.802 1.00 92.44 82 ASN A CA 1
ATOM 625 C C . ASN A 1 82 ? -3.318 0.867 0.036 1.00 92.44 82 ASN A C 1
ATOM 627 O O . ASN A 1 82 ? -3.112 -0.316 -0.209 1.00 92.44 82 ASN A O 1
ATOM 631 N N . LEU A 1 83 ? -4.448 1.459 -0.355 1.00 94.75 83 LEU A N 1
ATOM 632 C CA . LEU A 1 83 ? -5.607 0.731 -0.885 1.00 94.75 83 LEU A CA 1
ATOM 633 C C . LEU A 1 83 ? -5.327 -0.086 -2.156 1.00 94.75 83 LEU A C 1
ATOM 635 O O . LEU A 1 83 ? -5.926 -1.145 -2.351 1.00 94.75 83 LEU A O 1
ATOM 639 N N . TRP A 1 84 ? -4.461 0.411 -3.032 1.00 95.69 84 TRP A N 1
ATOM 640 C CA . TRP A 1 84 ? -4.160 -0.173 -4.330 1.00 95.69 84 TRP A CA 1
ATOM 641 C C . TRP A 1 84 ? -2.742 -0.726 -4.361 1.00 95.69 84 TRP A C 1
ATOM 643 O O . TRP A 1 84 ? -1.764 0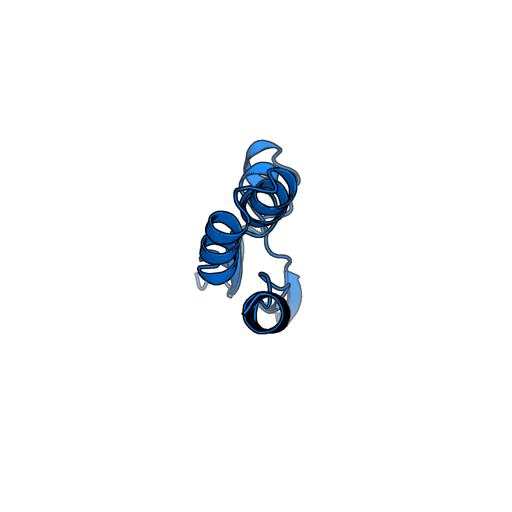.015 -4.261 1.00 95.69 84 TRP A O 1
ATOM 653 N N . GLU A 1 85 ? -2.638 -2.036 -4.558 1.00 94.81 85 GLU A N 1
ATOM 654 C CA . GLU A 1 85 ? -1.379 -2.768 -4.597 1.00 94.81 85 GLU A CA 1
ATOM 655 C C . GLU A 1 85 ? -0.914 -2.980 -6.049 1.00 94.81 85 GLU A C 1
ATOM 657 O O . GLU A 1 85 ? -1.716 -3.391 -6.896 1.00 94.81 85 GLU A O 1
ATOM 662 N N . PRO A 1 86 ? 0.362 -2.709 -6.369 1.00 94.62 86 PRO A N 1
ATOM 663 C CA . PRO A 1 86 ? 0.892 -2.891 -7.716 1.00 94.62 86 PRO A CA 1
ATOM 664 C C . PRO A 1 86 ? 1.028 -4.380 -8.062 1.00 94.62 86 PRO A C 1
ATOM 666 O O . PRO A 1 86 ? 1.660 -5.147 -7.335 1.00 94.62 86 PRO A O 1
ATOM 669 N N . ILE A 1 87 ? 0.484 -4.797 -9.209 1.00 93.25 87 ILE A N 1
ATOM 670 C CA . ILE A 1 87 ? 0.499 -6.206 -9.640 1.00 93.25 87 ILE A CA 1
ATOM 671 C C . ILE A 1 87 ? 1.442 -6.486 -10.807 1.00 93.25 87 ILE A C 1
ATOM 673 O O . ILE A 1 87 ? 2.014 -7.579 -10.850 1.00 93.25 87 ILE A O 1
ATOM 677 N N . GLY A 1 88 ? 1.674 -5.519 -11.695 1.00 91.81 88 GLY A N 1
ATOM 678 C CA . GLY A 1 88 ? 2.541 -5.695 -12.861 1.00 91.81 88 GLY A CA 1
ATOM 679 C C . GLY A 1 88 ? 2.507 -4.506 -13.822 1.00 91.81 88 GLY A C 1
ATOM 680 O O . GLY A 1 88 ? 1.774 -3.547 -13.576 1.00 91.81 88 GLY A O 1
ATOM 681 N N . PRO A 1 89 ? 3.306 -4.533 -14.898 1.00 92.44 89 PRO A N 1
ATOM 682 C CA . PRO A 1 89 ? 3.290 -3.479 -15.904 1.00 92.44 89 PRO A CA 1
ATOM 683 C C . PRO A 1 89 ? 1.987 -3.528 -16.716 1.00 92.44 89 PRO A C 1
ATOM 685 O O . PRO A 1 89 ? 1.346 -4.572 -16.830 1.00 92.44 89 PRO A O 1
ATOM 688 N N . ILE A 1 90 ? 1.591 -2.397 -17.296 1.00 90.00 90 ILE A N 1
ATOM 689 C CA . ILE A 1 90 ? 0.528 -2.372 -18.305 1.00 90.00 90 ILE A CA 1
ATOM 690 C C . ILE A 1 90 ? 1.113 -2.892 -19.621 1.00 90.00 90 ILE A C 1
ATOM 692 O O . ILE A 1 90 ? 1.933 -2.221 -20.250 1.00 90.00 90 ILE A O 1
ATOM 696 N N . ASP A 1 91 ? 0.665 -4.064 -20.059 1.00 68.25 91 ASP A N 1
ATOM 697 C CA . ASP A 1 91 ? 0.927 -4.550 -21.410 1.00 68.25 91 ASP A CA 1
ATOM 698 C C . ASP A 1 91 ? 0.019 -3.812 -22.403 1.00 68.25 91 ASP A C 1
ATOM 700 O O . ASP A 1 91 ? -1.134 -4.182 -22.616 1.00 68.25 91 ASP A O 1
ATOM 704 N N . LYS A 1 92 ? 0.540 -2.740 -23.003 1.00 56.69 92 LYS A N 1
ATOM 705 C CA . LYS A 1 92 ? 0.076 -2.252 -24.309 1.00 56.69 92 LYS A CA 1
ATOM 706 C C . LYS A 1 92 ? 1.083 -2.623 -25.384 1.00 56.69 92 LYS A C 1
ATOM 708 O O . LYS A 1 92 ? 2.298 -2.642 -25.066 1.00 56.69 92 LYS A O 1
#

pLDDT: mean 86.17, std 9.87, range [55.09, 95.69]

Secondary structure (DSSP, 8-state):
-HHHHHHHHHHHHHH------EEEE-TTS-EEEEPPB-HHHHHHT-S-S-TTEEEEE-HHHHHHHHHTTTSTHHHHHHHHHSSEEEEEE---

Radius of gyration: 15.8 Å; chains: 1; bounding box: 28×31×52 Å

Sequence (92 aa):
MKKLFALLMLIAFLAASCAQPKSIVFKDGTVQTVPPYGIINELLKDGKKNEKVLYQLSVKDITLSVILSATIIVPIILLGYNLWEPIGPIDK